Protein AF-A0A5B0GTP2-F1 (afdb_monomer_lite)

pLDDT: mean 83.64, std 13.33, range [38.72, 96.38]

Foldseek 3Di:
DDDPPPDQVPAWQALVVQLVCLVPPPLLVVLLVLLCVLLLAAEDRDDSVNSHLLCVLCVVLVNTGPVSLVVLCVVCVQLLSQLSSLVNVVVPPDDPPSDRPYYDYRCPSSVSSSLVSQLPDPDLCSQLVSCVVSVPDDCSVVVNVVSNVSSVVSVPPD

Secondary structure (DSSP, 8-state):
-------GGG-B--HHHHHHHHHH-HHHHHHHHHHHHHHTEEEEPPPHHHHHHHHHHHHHTT--BHHHHHHHHHHHHHHHHHHHHHHHHHH----S-----EEEETTHHHHHHHHHHHHTSSSTTHHHHHHHHTT-SS-HHHHHHHHHHHHHHHHS--

Organism: NCBI:txid2603818

Structure (mmCIF, N/CA/C/O backbone):
data_AF-A0A5B0GTP2-F1
#
_entry.id   AF-A0A5B0GTP2-F1
#
loop_
_atom_site.group_PDB
_atom_site.id
_atom_site.type_symbol
_atom_site.label_atom_id
_atom_site.label_alt_id
_atom_site.label_comp_id
_atom_site.label_asym_id
_atom_site.label_entity_id
_atom_site.label_seq_id
_atom_site.pdbx_PDB_ins_code
_atom_site.Cartn_x
_atom_site.Cartn_y
_atom_site.Cartn_z
_atom_site.occupancy
_atom_site.B_iso_or_equiv
_atom_site.auth_seq_id
_atom_site.auth_comp_id
_atom_site.auth_asym_id
_atom_site.auth_atom_id
_atom_site.pdbx_PDB_model_num
ATOM 1 N N . MET A 1 1 ? -0.020 7.455 -38.572 1.00 38.72 1 MET A N 1
ATOM 2 C CA . MET A 1 1 ? -0.122 6.418 -37.529 1.00 38.72 1 MET A CA 1
ATOM 3 C C . MET A 1 1 ? -0.650 7.114 -36.297 1.00 38.72 1 MET A C 1
ATOM 5 O O . MET A 1 1 ? 0.127 7.744 -35.592 1.00 38.72 1 MET A O 1
ATOM 9 N N . ASP A 1 2 ? -1.967 7.099 -36.121 1.00 39.19 2 ASP A N 1
ATOM 10 C CA . ASP A 1 2 ? -2.603 7.648 -34.929 1.00 39.19 2 ASP A CA 1
ATOM 11 C C . ASP A 1 2 ? -2.279 6.737 -33.747 1.00 39.19 2 ASP A C 1
ATOM 13 O O . ASP A 1 2 ? -2.734 5.596 -33.672 1.00 39.19 2 ASP A O 1
ATOM 17 N N . GLN A 1 3 ? -1.421 7.222 -32.851 1.00 43.66 3 GLN A N 1
ATOM 18 C CA . GLN A 1 3 ? -1.243 6.620 -31.540 1.00 43.66 3 GLN A CA 1
ATOM 19 C C . GLN A 1 3 ? -2.530 6.869 -30.756 1.00 43.66 3 GLN A C 1
ATOM 21 O O . GLN A 1 3 ? -2.807 7.998 -30.351 1.00 43.66 3 GLN A O 1
ATOM 26 N N . LEU A 1 4 ? -3.311 5.807 -30.559 1.00 41.00 4 LEU A N 1
ATOM 27 C CA . LEU A 1 4 ? -4.332 5.725 -29.523 1.00 41.00 4 LEU A CA 1
ATOM 28 C C . LEU A 1 4 ? -3.682 6.124 -28.192 1.00 41.00 4 LEU A C 1
ATOM 30 O O . LEU A 1 4 ? -3.033 5.313 -27.534 1.00 41.00 4 LEU A O 1
ATOM 34 N N . LYS A 1 5 ? -3.841 7.390 -27.799 1.00 51.09 5 LYS A N 1
ATOM 35 C CA . LYS A 1 5 ? -3.759 7.789 -26.398 1.00 51.09 5 LYS A CA 1
ATOM 36 C C . LYS A 1 5 ? -4.954 7.123 -25.731 1.00 51.09 5 LYS A C 1
ATOM 38 O O . LYS A 1 5 ? -6.039 7.695 -25.726 1.00 51.09 5 LYS A O 1
ATOM 43 N N . ALA A 1 6 ? -4.782 5.876 -25.295 1.00 54.44 6 ALA A N 1
ATOM 44 C CA . ALA A 1 6 ? -5.766 5.222 -24.452 1.00 54.44 6 ALA A CA 1
ATOM 45 C C . ALA A 1 6 ? -6.069 6.175 -23.293 1.00 54.44 6 ALA A C 1
ATOM 47 O O . ALA A 1 6 ? -5.143 6.731 -22.693 1.00 54.44 6 ALA A O 1
ATOM 48 N N . GLU A 1 7 ? -7.348 6.433 -23.038 1.00 59.78 7 GLU A N 1
ATOM 49 C CA . GLU A 1 7 ? -7.723 7.199 -21.861 1.00 59.78 7 GLU A CA 1
ATOM 50 C C . GLU A 1 7 ? -7.158 6.466 -20.630 1.00 59.78 7 GLU A C 1
ATOM 52 O O . GLU A 1 7 ? -7.375 5.256 -20.503 1.00 59.78 7 GLU A O 1
ATOM 57 N N . PRO A 1 8 ? -6.427 7.148 -19.727 1.00 58.25 8 PRO A N 1
ATOM 58 C CA . PRO A 1 8 ? -5.847 6.519 -18.535 1.00 58.25 8 PRO A CA 1
ATOM 59 C C . PRO A 1 8 ? -6.882 5.766 -17.680 1.00 58.25 8 PRO A C 1
ATOM 61 O O . PRO A 1 8 ? -6.544 4.822 -16.973 1.00 58.25 8 PRO A O 1
ATOM 64 N N . SER A 1 9 ? -8.158 6.152 -17.800 1.00 61.31 9 SER A N 1
ATOM 65 C CA . SER A 1 9 ? -9.332 5.530 -17.179 1.00 61.31 9 SER A CA 1
ATOM 66 C C . SER A 1 9 ? -9.597 4.078 -17.585 1.00 61.31 9 SER A C 1
ATOM 68 O O . SER A 1 9 ? -10.323 3.401 -16.866 1.00 61.31 9 SER A O 1
ATOM 70 N N . LEU A 1 10 ? -9.046 3.596 -18.705 1.00 74.56 10 LEU A N 1
ATOM 71 C CA . LEU A 1 10 ? -9.325 2.257 -19.246 1.00 74.56 10 LEU A CA 1
ATOM 72 C C . LEU A 1 10 ? -8.107 1.325 -19.246 1.00 74.56 10 LEU A C 1
ATOM 74 O O . LEU A 1 10 ? -8.208 0.190 -19.711 1.00 74.56 10 LEU A O 1
ATOM 78 N N . VAL A 1 11 ? -6.949 1.788 -18.767 1.00 87.62 11 VAL A N 1
ATOM 79 C CA . VAL A 1 11 ? -5.748 0.950 -18.714 1.00 87.62 11 VAL A CA 1
ATOM 80 C C . VAL A 1 11 ? -5.871 -0.016 -17.539 1.00 87.62 11 VAL A C 1
ATOM 82 O O . VAL A 1 11 ? -5.815 0.392 -16.377 1.00 87.62 11 VAL A O 1
ATOM 85 N N . GLU A 1 12 ? -6.030 -1.298 -17.865 1.00 93.00 12 GLU A N 1
ATOM 86 C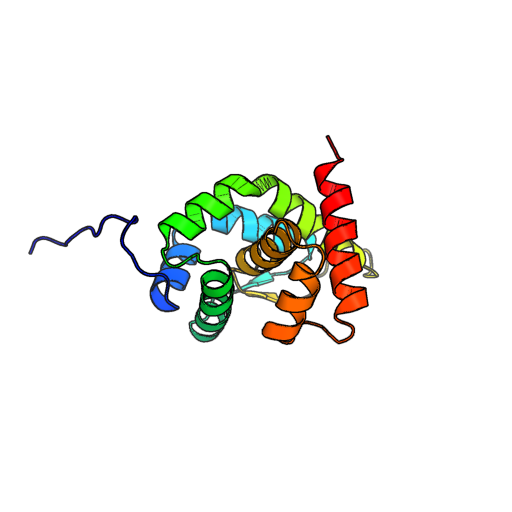 CA . GLU A 1 12 ? -6.014 -2.393 -16.897 1.00 93.00 12 GLU A CA 1
ATOM 87 C C . GLU A 1 12 ? -4.702 -2.392 -16.111 1.00 93.00 12 GLU A C 1
ATOM 89 O O . GLU A 1 12 ? -3.605 -2.201 -16.659 1.00 93.00 12 GLU A O 1
ATOM 94 N N . LEU A 1 13 ? -4.825 -2.596 -14.806 1.00 92.44 13 LEU A N 1
ATOM 95 C CA . LEU A 1 13 ? -3.698 -2.691 -13.909 1.00 92.44 13 LEU A CA 1
ATOM 96 C C . LEU A 1 13 ? -3.076 -4.086 -14.031 1.00 92.44 13 LEU A C 1
ATOM 98 O O . LEU A 1 13 ? -3.680 -5.096 -13.696 1.00 92.44 13 LEU A O 1
ATOM 102 N N . ASN A 1 14 ? -1.852 -4.129 -14.536 1.00 94.25 14 ASN A N 1
ATOM 103 C CA . ASN A 1 14 ? -1.015 -5.313 -14.655 1.00 94.25 14 ASN A CA 1
ATOM 104 C C . ASN A 1 14 ? 0.438 -4.905 -14.383 1.00 94.25 14 ASN A C 1
ATOM 106 O O . ASN A 1 14 ? 0.742 -3.720 -14.251 1.00 94.25 14 ASN A O 1
ATOM 110 N N . ALA A 1 15 ? 1.349 -5.871 -14.266 1.00 93.31 15 ALA A N 1
ATOM 111 C CA . ALA A 1 15 ? 2.723 -5.563 -13.873 1.00 93.31 15 ALA A CA 1
ATOM 112 C C . ALA A 1 15 ? 3.404 -4.506 -14.781 1.00 93.31 15 ALA A C 1
ATOM 114 O O . ALA A 1 15 ? 3.958 -3.548 -14.238 1.00 93.31 15 ALA A O 1
ATOM 115 N N . PRO A 1 16 ? 3.325 -4.588 -16.129 1.00 93.25 16 PRO A N 1
ATOM 116 C CA . PRO A 1 16 ? 3.834 -3.531 -17.005 1.00 93.25 16 PRO A CA 1
ATOM 117 C C . PRO A 1 16 ? 3.169 -2.161 -16.823 1.00 93.25 16 PRO A C 1
ATOM 119 O O . PRO A 1 16 ? 3.873 -1.150 -16.786 1.00 93.25 16 PRO A O 1
ATOM 122 N N . SER A 1 17 ? 1.835 -2.095 -16.725 1.00 91.81 17 SER A N 1
ATOM 123 C CA . SER A 1 17 ? 1.136 -0.810 -16.586 1.00 91.81 17 SER A CA 1
ATOM 124 C C . SER A 1 17 ? 1.398 -0.168 -15.224 1.00 91.81 17 SER A C 1
ATOM 126 O O . SER A 1 17 ? 1.617 1.041 -15.159 1.00 91.81 17 SER A O 1
ATOM 128 N N . LEU A 1 18 ? 1.502 -0.972 -14.162 1.00 91.25 18 LEU A N 1
ATOM 129 C CA . LEU A 1 18 ? 1.915 -0.516 -12.839 1.00 91.25 18 LEU A CA 1
ATOM 130 C C . LEU A 1 18 ? 3.356 0.006 -12.850 1.00 91.25 18 LEU A C 1
ATOM 132 O O . LEU A 1 18 ? 3.613 1.100 -12.356 1.00 91.25 18 LEU A O 1
ATOM 136 N N . GLN A 1 19 ? 4.293 -0.718 -13.467 1.00 91.38 19 GLN A N 1
ATOM 137 C CA . GLN A 1 19 ? 5.681 -0.263 -13.582 1.00 91.38 19 GLN A CA 1
ATOM 138 C C . GLN A 1 19 ? 5.784 1.069 -14.346 1.00 91.38 19 GLN A C 1
ATOM 140 O O . GLN A 1 19 ? 6.548 1.957 -13.964 1.00 91.38 19 GLN A O 1
ATOM 145 N N . ALA A 1 20 ? 5.013 1.230 -15.425 1.00 90.31 20 ALA A N 1
ATOM 146 C CA . ALA A 1 20 ? 4.950 2.480 -16.176 1.00 90.31 20 ALA A CA 1
ATOM 147 C C . ALA A 1 20 ? 4.356 3.623 -15.338 1.00 90.31 20 ALA A C 1
ATOM 149 O O . ALA A 1 20 ? 4.876 4.741 -15.365 1.00 90.31 20 ALA A O 1
ATOM 150 N N . LEU A 1 21 ? 3.307 3.343 -14.563 1.00 89.06 21 LEU A N 1
ATOM 151 C CA . LEU A 1 21 ? 2.687 4.306 -13.657 1.00 89.06 21 LEU A CA 1
ATOM 152 C C . LEU A 1 21 ? 3.678 4.779 -12.583 1.00 89.06 21 LEU A C 1
ATOM 154 O O . LEU A 1 21 ? 3.897 5.979 -12.445 1.00 89.06 21 LEU A O 1
ATOM 158 N N . LEU A 1 22 ? 4.367 3.849 -11.917 1.00 87.31 22 LEU A N 1
ATOM 159 C CA . LEU A 1 22 ? 5.396 4.134 -10.907 1.00 87.31 22 LEU A CA 1
ATOM 160 C C . LEU A 1 22 ? 6.529 5.036 -11.409 1.00 87.31 22 LEU A C 1
ATOM 162 O O . LEU A 1 22 ? 7.087 5.830 -10.654 1.00 87.31 22 LEU A O 1
ATOM 166 N N . ASN A 1 23 ? 6.880 4.919 -12.687 1.00 86.56 23 ASN A N 1
ATOM 167 C CA . ASN A 1 23 ? 7.953 5.704 -13.289 1.00 86.56 23 ASN A CA 1
ATOM 168 C C . ASN A 1 23 ? 7.499 7.068 -13.824 1.00 86.56 23 ASN A C 1
ATOM 170 O O . ASN A 1 23 ? 8.346 7.915 -14.110 1.00 86.56 23 ASN A O 1
ATOM 174 N N . SER A 1 24 ? 6.193 7.282 -13.987 1.00 87.44 24 SER A N 1
ATOM 175 C CA . SER A 1 24 ? 5.636 8.460 -14.662 1.00 87.44 24 SER A CA 1
ATOM 176 C C . SER A 1 24 ? 4.791 9.355 -13.752 1.00 87.44 24 SER A C 1
ATOM 178 O O . SER A 1 24 ? 4.727 10.563 -13.988 1.00 87.44 24 SER A O 1
ATOM 180 N N . ASN A 1 25 ? 4.181 8.803 -12.701 1.00 86.75 25 ASN A N 1
ATOM 181 C CA . ASN A 1 25 ? 3.317 9.540 -11.787 1.00 86.75 25 ASN A CA 1
ATOM 182 C C . ASN A 1 25 ? 4.137 10.227 -10.677 1.00 86.75 25 ASN A C 1
ATOM 184 O O . ASN A 1 25 ? 4.763 9.588 -9.828 1.00 86.75 25 ASN A O 1
ATOM 188 N N . VAL A 1 26 ? 4.121 11.562 -10.687 1.00 86.44 26 VAL A N 1
ATOM 189 C CA . VAL A 1 26 ? 4.905 12.396 -9.765 1.00 86.44 26 VAL A CA 1
ATOM 190 C C . VAL A 1 26 ? 4.412 12.289 -8.321 1.00 86.44 26 VAL A C 1
ATOM 192 O O . VAL A 1 26 ? 5.240 12.234 -7.416 1.00 86.44 26 VAL A O 1
ATOM 195 N N . GLU A 1 27 ? 3.099 12.240 -8.081 1.00 83.94 27 GLU A N 1
ATOM 196 C CA . GLU A 1 27 ? 2.540 12.171 -6.719 1.00 83.94 27 GLU A CA 1
ATOM 197 C C . GLU A 1 27 ? 2.963 10.878 -6.015 1.00 83.94 27 GLU A C 1
ATOM 199 O O . GLU A 1 27 ? 3.434 10.894 -4.877 1.00 83.94 27 GLU A O 1
ATOM 204 N N . MET A 1 28 ? 2.876 9.765 -6.740 1.00 85.56 28 MET A N 1
ATOM 205 C CA . MET A 1 28 ? 3.315 8.445 -6.293 1.00 85.56 28 MET A CA 1
ATOM 206 C C . MET A 1 28 ? 4.817 8.414 -5.983 1.00 85.56 28 MET A C 1
ATOM 208 O O . MET A 1 28 ? 5.235 7.926 -4.933 1.00 85.56 28 MET A O 1
ATOM 212 N N . MET A 1 29 ? 5.634 9.018 -6.850 1.00 86.44 29 MET A N 1
ATOM 213 C CA . MET A 1 29 ? 7.078 9.126 -6.637 1.00 86.44 29 MET A CA 1
ATOM 214 C C . MET A 1 29 ? 7.431 9.977 -5.407 1.00 86.44 29 MET A C 1
ATOM 216 O O . MET A 1 29 ? 8.360 9.647 -4.669 1.00 86.44 29 MET A O 1
ATOM 220 N N . VAL A 1 30 ? 6.702 11.070 -5.162 1.00 87.69 30 VAL A N 1
ATOM 221 C CA . VAL A 1 30 ? 6.894 11.910 -3.968 1.00 87.69 30 VAL A CA 1
ATOM 222 C C . VAL A 1 30 ? 6.589 11.119 -2.696 1.00 87.69 30 VAL A C 1
ATOM 224 O O . VAL A 1 30 ? 7.348 11.213 -1.726 1.00 87.69 30 VAL A O 1
ATOM 227 N N . LEU A 1 31 ? 5.533 10.303 -2.710 1.00 85.38 31 LEU A N 1
ATOM 228 C CA . LEU A 1 31 ? 5.175 9.455 -1.579 1.00 85.38 31 LEU A CA 1
ATOM 229 C C . LEU A 1 31 ? 6.240 8.381 -1.312 1.00 85.38 31 LEU A C 1
ATOM 231 O O . LEU A 1 31 ? 6.680 8.242 -0.171 1.00 85.38 31 LEU A O 1
ATOM 235 N N . ASP A 1 32 ? 6.738 7.705 -2.352 1.00 87.00 32 ASP A N 1
ATOM 236 C CA . ASP A 1 32 ? 7.867 6.767 -2.248 1.00 87.00 32 ASP A CA 1
ATOM 237 C C . ASP A 1 32 ? 9.095 7.416 -1.606 1.00 87.00 32 ASP A C 1
ATOM 239 O O . ASP A 1 32 ? 9.710 6.852 -0.701 1.00 87.00 32 ASP A O 1
ATOM 243 N N . VAL A 1 33 ? 9.452 8.623 -2.052 1.00 88.38 33 VAL A N 1
ATOM 244 C CA . VAL A 1 33 ? 10.588 9.370 -1.500 1.00 88.38 33 VAL A CA 1
ATOM 245 C C . VAL A 1 33 ? 10.351 9.715 -0.032 1.00 88.38 33 VAL A C 1
ATOM 247 O O . VAL A 1 33 ? 11.281 9.626 0.770 1.00 88.38 33 VAL A O 1
ATOM 250 N N . SER A 1 34 ? 9.131 10.105 0.337 1.00 86.56 34 SER A N 1
ATOM 251 C CA . SER A 1 34 ? 8.775 10.417 1.724 1.00 86.56 34 SER A CA 1
ATOM 252 C C . SER A 1 34 ? 8.907 9.193 2.641 1.00 86.56 34 SER A C 1
ATOM 254 O O . SER A 1 34 ? 9.518 9.263 3.714 1.00 86.56 34 SER A O 1
ATOM 256 N N . ILE A 1 35 ? 8.412 8.044 2.180 1.00 85.25 35 ILE A N 1
ATOM 257 C CA . ILE A 1 35 ? 8.480 6.765 2.892 1.00 85.25 35 ILE A CA 1
ATOM 258 C C . ILE A 1 35 ? 9.932 6.294 3.008 1.00 85.25 35 ILE A C 1
ATOM 260 O O . ILE A 1 35 ? 10.398 6.008 4.110 1.00 85.25 35 ILE A O 1
ATOM 264 N N . ALA A 1 36 ? 10.683 6.287 1.906 1.00 86.69 36 ALA A N 1
ATOM 265 C CA . ALA A 1 36 ? 12.079 5.861 1.898 1.00 86.69 36 ALA A CA 1
ATOM 266 C C . ALA A 1 36 ? 12.959 6.732 2.801 1.00 86.69 36 ALA A C 1
ATOM 268 O O . ALA A 1 36 ? 13.788 6.203 3.536 1.00 86.69 36 ALA A O 1
ATOM 269 N N . LYS A 1 37 ? 12.738 8.054 2.824 1.00 85.38 37 LYS A N 1
ATOM 270 C CA . LYS A 1 37 ? 13.415 8.957 3.770 1.00 85.38 37 LYS A CA 1
ATOM 271 C C . LYS A 1 37 ? 13.116 8.600 5.221 1.00 85.38 37 LYS A C 1
ATOM 273 O O . LYS A 1 37 ? 14.018 8.647 6.045 1.00 85.38 37 LYS A O 1
ATOM 278 N N . SER A 1 38 ? 11.872 8.240 5.523 1.00 82.88 38 SER A N 1
ATOM 279 C CA . SER A 1 38 ? 11.459 7.873 6.883 1.00 82.88 38 SER A CA 1
ATOM 280 C C . SER A 1 38 ? 12.094 6.556 7.342 1.00 82.88 38 SER A C 1
ATOM 282 O O . SER A 1 38 ? 12.382 6.396 8.522 1.00 82.88 38 SER A O 1
ATOM 284 N N . GLY A 1 39 ? 12.357 5.640 6.405 1.00 79.81 39 GLY A N 1
ATOM 285 C CA . GLY A 1 39 ? 13.064 4.382 6.654 1.00 79.81 39 GLY A CA 1
ATOM 286 C C . GLY A 1 39 ? 14.587 4.449 6.497 1.00 79.81 39 GLY A C 1
ATOM 287 O O . GLY A 1 39 ? 15.245 3.446 6.746 1.00 79.81 39 GLY A O 1
ATOM 288 N N . TRP A 1 40 ? 15.155 5.595 6.097 1.00 81.88 40 TRP A N 1
ATOM 289 C CA . TRP A 1 40 ? 16.576 5.740 5.729 1.00 81.88 40 TRP A CA 1
ATOM 290 C C . TRP A 1 40 ? 17.016 4.793 4.603 1.00 81.88 40 TRP A C 1
ATOM 292 O O . TRP A 1 40 ? 18.146 4.306 4.570 1.00 81.88 40 TRP A O 1
ATOM 302 N N . TRP A 1 41 ? 16.116 4.536 3.656 1.00 85.62 41 TRP A N 1
ATOM 303 C CA . TRP A 1 41 ? 16.327 3.593 2.566 1.00 85.62 41 TRP A CA 1
ATOM 304 C C . TRP A 1 41 ? 16.682 4.274 1.254 1.00 85.62 41 TRP A C 1
ATOM 306 O O . TRP A 1 41 ? 16.195 5.355 0.915 1.00 85.62 41 TRP A O 1
ATOM 316 N N . LYS A 1 42 ? 17.489 3.580 0.453 1.00 87.88 42 LYS A N 1
ATOM 317 C CA . LYS A 1 42 ? 17.701 3.931 -0.949 1.00 87.88 42 LYS A CA 1
ATOM 318 C C . LYS A 1 42 ? 16.574 3.359 -1.810 1.00 87.88 42 LYS A C 1
ATOM 320 O O . LYS A 1 42 ? 16.348 2.152 -1.795 1.00 87.88 42 LYS A O 1
ATOM 325 N N . LEU A 1 43 ? 15.928 4.207 -2.611 1.00 88.00 43 LEU A N 1
ATOM 326 C CA . LEU A 1 43 ? 14.968 3.757 -3.621 1.00 88.00 43 LEU A CA 1
ATOM 327 C C . LEU A 1 43 ? 15.680 3.075 -4.797 1.00 88.00 43 LEU A C 1
ATOM 329 O O . LEU A 1 43 ? 16.635 3.614 -5.361 1.00 88.00 43 LEU A O 1
ATOM 333 N N . MET A 1 44 ? 15.190 1.900 -5.172 1.00 90.31 44 MET A N 1
ATOM 334 C CA . MET A 1 44 ? 15.606 1.120 -6.335 1.00 90.31 44 MET A CA 1
ATOM 335 C C . MET A 1 44 ? 14.495 1.096 -7.378 1.00 90.31 44 MET A C 1
ATOM 337 O O . MET A 1 44 ? 13.323 1.230 -7.041 1.00 90.31 44 MET A O 1
ATOM 341 N N . GLU A 1 45 ? 14.843 0.889 -8.643 1.00 88.69 45 GLU A N 1
ATOM 342 C CA . GLU A 1 45 ? 13.829 0.752 -9.689 1.00 88.69 45 GLU A CA 1
ATOM 343 C C . GLU A 1 45 ? 12.903 -0.457 -9.435 1.00 88.69 45 GLU A C 1
ATOM 345 O O . GLU A 1 45 ? 13.357 -1.491 -8.924 1.00 88.69 45 GLU A O 1
ATOM 350 N N . PRO A 1 46 ? 11.607 -0.344 -9.777 1.00 87.62 46 PRO A N 1
ATOM 351 C CA . PRO A 1 46 ? 10.661 -1.433 -9.601 1.00 87.62 46 PRO A CA 1
ATOM 352 C C . PRO A 1 46 ? 10.940 -2.535 -10.626 1.00 87.62 46 PRO A C 1
ATOM 354 O O . PRO A 1 46 ? 11.178 -2.258 -11.805 1.00 87.62 46 PRO A O 1
ATOM 357 N N . THR A 1 47 ? 10.877 -3.794 -10.199 1.00 89.12 47 THR A N 1
ATOM 358 C CA . THR A 1 47 ? 10.925 -4.948 -11.110 1.00 89.12 47 THR A CA 1
ATOM 359 C C . THR A 1 47 ? 9.516 -5.369 -11.518 1.00 89.12 47 THR A C 1
ATOM 361 O O . THR A 1 47 ? 8.543 -5.072 -10.822 1.00 89.12 47 THR A O 1
ATOM 364 N N . ILE A 1 48 ? 9.394 -6.068 -12.649 1.00 88.88 48 ILE A N 1
ATOM 365 C CA . ILE A 1 48 ? 8.102 -6.588 -13.121 1.00 88.88 48 ILE A CA 1
ATOM 366 C C . ILE A 1 48 ? 7.530 -7.602 -12.127 1.00 88.88 48 ILE A C 1
ATOM 368 O O . ILE A 1 48 ? 6.330 -7.596 -11.880 1.00 88.88 48 ILE A O 1
ATOM 372 N N . GLU A 1 49 ? 8.377 -8.423 -11.509 1.00 88.88 49 GLU A N 1
ATOM 373 C CA . GLU A 1 49 ? 7.970 -9.413 -10.512 1.00 88.88 49 GLU A CA 1
ATOM 374 C C . GLU A 1 49 ? 7.369 -8.742 -9.271 1.00 88.88 49 GLU A C 1
ATOM 376 O O . GLU A 1 49 ? 6.306 -9.149 -8.807 1.00 88.88 49 GLU A O 1
ATOM 381 N N . HIS A 1 50 ? 8.009 -7.674 -8.778 1.00 86.88 50 HIS A N 1
ATOM 382 C CA . HIS A 1 50 ? 7.480 -6.887 -7.665 1.00 86.88 50 HIS A CA 1
ATOM 383 C C . HIS A 1 50 ? 6.133 -6.264 -8.036 1.00 86.88 50 HIS A C 1
ATOM 385 O O . HIS A 1 50 ? 5.150 -6.459 -7.324 1.00 86.88 50 HIS A O 1
ATOM 391 N N . CYS A 1 51 ? 6.056 -5.615 -9.203 1.00 90.31 51 CYS A N 1
ATOM 392 C CA . CYS A 1 51 ? 4.806 -5.038 -9.691 1.00 90.31 51 CYS A CA 1
ATOM 393 C C . CYS A 1 51 ? 3.699 -6.097 -9.798 1.00 90.31 51 CYS A C 1
ATOM 395 O O . CYS A 1 51 ? 2.572 -5.826 -9.409 1.00 90.31 51 CYS A O 1
ATOM 397 N N . GLY A 1 52 ? 4.011 -7.310 -10.264 1.00 90.38 52 GLY A N 1
ATOM 398 C CA . GLY A 1 52 ? 3.052 -8.414 -10.338 1.00 90.38 52 GLY A CA 1
ATOM 399 C C . GLY A 1 52 ? 2.424 -8.742 -8.987 1.00 90.38 52 GLY A C 1
ATOM 400 O O . GLY A 1 52 ? 1.203 -8.763 -8.881 1.00 90.38 52 GLY A O 1
ATOM 401 N N . SER A 1 53 ? 3.244 -8.901 -7.944 1.00 87.88 53 SER A N 1
ATOM 402 C CA . SER A 1 53 ? 2.737 -9.192 -6.594 1.00 87.88 53 SER A CA 1
ATOM 403 C C . SER A 1 53 ? 1.865 -8.077 -6.008 1.00 87.88 53 SER A C 1
ATOM 405 O O . SER A 1 53 ? 0.925 -8.349 -5.263 1.00 87.88 53 SER A O 1
ATOM 407 N N . GLU A 1 54 ? 2.143 -6.821 -6.358 1.00 89.50 54 GLU A N 1
ATOM 408 C CA . GLU A 1 54 ? 1.353 -5.689 -5.880 1.00 89.50 54 GLU A CA 1
ATOM 409 C C . GLU A 1 54 ? 0.024 -5.530 -6.640 1.00 89.50 54 GLU A C 1
ATOM 411 O O . GLU A 1 54 ? -0.974 -5.110 -6.053 1.00 89.50 54 GLU A O 1
ATOM 416 N N . VAL A 1 55 ? -0.036 -5.911 -7.922 1.00 92.75 55 VAL A N 1
ATOM 417 C CA . VAL A 1 55 ? -1.298 -5.922 -8.685 1.00 92.75 55 VAL A CA 1
ATOM 418 C C . VAL A 1 55 ? -2.320 -6.860 -8.048 1.00 92.75 55 VAL A C 1
ATOM 420 O O . VAL A 1 55 ? -3.477 -6.471 -7.890 1.00 92.75 55 VAL A O 1
ATOM 423 N N . ASP A 1 56 ? -1.901 -8.049 -7.613 1.00 91.69 56 ASP A N 1
ATOM 424 C CA . ASP A 1 56 ? -2.799 -9.009 -6.960 1.00 91.69 56 ASP A CA 1
ATOM 425 C C . ASP A 1 56 ? -3.395 -8.443 -5.658 1.00 91.69 56 ASP A C 1
ATOM 427 O O . ASP A 1 56 ? -4.569 -8.666 -5.344 1.00 91.69 56 ASP A O 1
ATOM 431 N N . ARG A 1 57 ? -2.617 -7.643 -4.916 1.00 91.69 57 ARG A N 1
ATOM 432 C CA . ARG A 1 57 ? -3.093 -6.946 -3.711 1.00 91.69 57 ARG A CA 1
ATOM 433 C C . ARG A 1 57 ? -4.124 -5.881 -4.026 1.00 91.69 57 ARG A C 1
ATOM 435 O O . ARG A 1 57 ? -5.116 -5.767 -3.314 1.00 91.69 57 ARG A O 1
ATOM 442 N N . PHE A 1 58 ? -3.942 -5.128 -5.102 1.00 92.12 58 PHE A N 1
ATOM 443 C CA . PHE A 1 5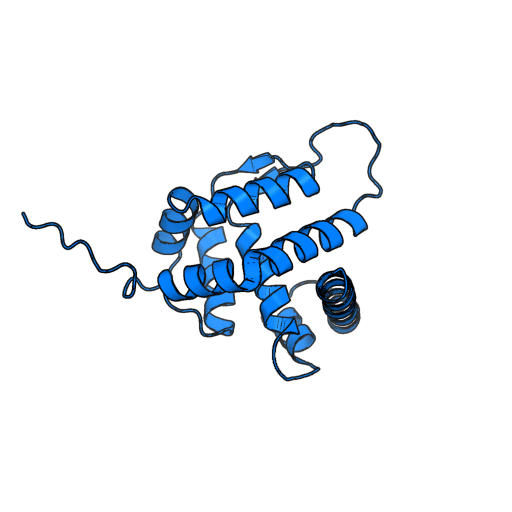8 ? -4.938 -4.153 -5.533 1.00 92.12 58 PHE A CA 1
ATOM 444 C C . PHE A 1 58 ? -6.228 -4.800 -6.026 1.00 92.12 58 PHE A C 1
ATOM 446 O O . PHE A 1 58 ? -7.317 -4.349 -5.654 1.00 92.12 58 PHE A O 1
ATOM 453 N N . ALA A 1 59 ? -6.113 -5.900 -6.769 1.00 93.19 59 ALA A N 1
ATOM 454 C CA . ALA A 1 59 ? -7.259 -6.671 -7.229 1.00 93.19 59 ALA A CA 1
ATOM 455 C C . ALA A 1 59 ? -8.113 -7.184 -6.053 1.00 93.19 59 ALA A C 1
ATOM 457 O O . ALA A 1 59 ? -9.341 -7.136 -6.130 1.00 93.19 59 ALA A O 1
ATOM 458 N N . TYR A 1 60 ? -7.495 -7.572 -4.926 1.00 93.25 60 TYR A N 1
ATOM 459 C CA . TYR A 1 60 ? -8.211 -7.948 -3.695 1.00 93.25 60 TYR A CA 1
ATOM 460 C C . TYR A 1 60 ? -9.147 -6.841 -3.175 1.00 93.25 60 TYR A C 1
ATOM 462 O O . TYR A 1 60 ? -10.241 -7.126 -2.690 1.00 93.25 60 TYR A O 1
ATOM 470 N N . PHE A 1 61 ? -8.769 -5.568 -3.331 1.00 92.25 61 PHE A N 1
ATOM 471 C CA . PHE A 1 61 ? -9.607 -4.417 -2.967 1.00 92.25 61 PHE A CA 1
ATOM 472 C C . PHE A 1 61 ? -10.487 -3.903 -4.118 1.00 92.25 61 PHE A C 1
ATOM 474 O O . PHE A 1 61 ? -11.099 -2.838 -3.996 1.00 92.25 61 PHE A O 1
ATOM 481 N N . GLY A 1 62 ? -10.556 -4.633 -5.234 1.00 93.06 62 GLY A N 1
ATOM 482 C CA . GLY A 1 62 ? -11.323 -4.252 -6.419 1.00 93.06 62 GLY A CA 1
ATOM 483 C C . GLY A 1 62 ? -10.724 -3.086 -7.208 1.00 93.06 62 GLY A C 1
ATOM 484 O O . GLY A 1 62 ? -11.458 -2.420 -7.934 1.00 93.06 62 GLY A O 1
ATOM 485 N N . ILE A 1 63 ? -9.424 -2.816 -7.060 1.00 93.19 63 ILE A N 1
ATOM 486 C CA . ILE A 1 63 ? -8.694 -1.808 -7.836 1.00 93.19 63 ILE A CA 1
ATOM 487 C C . ILE A 1 63 ? -8.081 -2.518 -9.044 1.00 93.19 63 ILE A C 1
ATOM 489 O O . ILE A 1 63 ? -7.096 -3.240 -8.907 1.00 93.19 63 ILE A O 1
ATOM 493 N N . ASN A 1 64 ? -8.677 -2.330 -10.221 1.00 93.88 64 ASN A N 1
ATOM 494 C CA . ASN A 1 64 ? -8.334 -3.083 -11.432 1.00 93.88 64 ASN A CA 1
ATOM 495 C C . ASN A 1 64 ? -7.767 -2.198 -12.547 1.00 93.88 64 ASN A C 1
ATOM 497 O O . ASN A 1 64 ? -7.357 -2.702 -13.591 1.00 93.88 64 ASN A O 1
ATOM 501 N N . THR A 1 65 ? -7.745 -0.878 -12.359 1.00 93.38 65 THR A N 1
ATOM 502 C CA . THR A 1 65 ? -7.253 0.085 -13.352 1.00 93.38 65 THR A CA 1
ATOM 503 C C . THR A 1 65 ? -6.247 1.060 -12.748 1.00 93.38 65 THR A C 1
ATOM 505 O O . THR A 1 65 ? -6.271 1.346 -11.548 1.00 93.38 65 THR A O 1
ATOM 508 N N . ALA A 1 66 ? -5.374 1.616 -13.594 1.00 89.75 66 ALA A N 1
ATOM 509 C CA . ALA A 1 66 ? -4.417 2.646 -13.181 1.00 89.75 66 ALA A CA 1
ATOM 510 C C . ALA A 1 66 ? -5.122 3.862 -12.560 1.00 89.75 66 ALA A C 1
ATOM 512 O O . ALA A 1 66 ? -4.708 4.351 -11.512 1.00 89.75 66 ALA A O 1
ATOM 513 N N . LYS A 1 67 ? -6.245 4.283 -13.151 1.00 89.69 67 LYS A N 1
ATOM 514 C CA . LYS A 1 67 ? -7.034 5.402 -12.639 1.00 89.69 67 LYS A CA 1
ATOM 515 C C . LYS A 1 67 ? -7.623 5.136 -11.253 1.00 89.69 67 LYS A C 1
ATOM 517 O O . LYS A 1 67 ? -7.593 6.025 -10.410 1.00 89.69 67 LYS A O 1
ATOM 522 N N . GLU A 1 68 ? -8.175 3.950 -11.004 1.00 91.88 68 GLU A N 1
ATOM 523 C CA . GLU A 1 68 ? -8.708 3.616 -9.675 1.00 91.88 68 GLU A CA 1
ATOM 524 C C . GLU A 1 68 ? -7.609 3.641 -8.614 1.00 91.88 68 GLU A C 1
ATOM 526 O O . GLU A 1 68 ? -7.845 4.114 -7.501 1.00 91.88 68 GLU A O 1
ATOM 531 N N . LEU A 1 69 ? -6.412 3.162 -8.964 1.00 90.50 69 LEU A N 1
ATOM 532 C CA . LEU A 1 69 ? -5.252 3.232 -8.089 1.00 90.50 69 LEU A CA 1
ATOM 533 C C . LEU A 1 69 ? -4.879 4.689 -7.791 1.00 90.50 69 LEU A C 1
ATOM 535 O O . LEU A 1 69 ? -4.788 5.059 -6.624 1.00 90.50 69 LEU A O 1
ATOM 539 N N . GLU A 1 70 ? -4.736 5.524 -8.820 1.00 88.94 70 GLU A N 1
ATOM 540 C CA . GLU A 1 70 ? -4.463 6.958 -8.662 1.00 88.94 70 GLU A CA 1
ATOM 541 C C . GLU A 1 70 ? -5.517 7.640 -7.780 1.00 88.94 70 GLU A C 1
ATOM 543 O O . GLU A 1 70 ? -5.172 8.252 -6.771 1.00 88.94 70 GLU A O 1
ATOM 548 N N . ASP A 1 71 ? -6.805 7.456 -8.083 1.00 90.19 71 ASP A N 1
ATOM 549 C CA . ASP A 1 71 ? -7.908 8.066 -7.337 1.00 90.19 71 ASP A CA 1
ATOM 550 C C . ASP A 1 71 ? -7.895 7.639 -5.853 1.00 90.19 71 ASP A C 1
ATOM 552 O O . ASP A 1 71 ? -8.145 8.454 -4.957 1.00 90.19 71 ASP A O 1
ATOM 556 N N . LYS A 1 72 ? -7.587 6.366 -5.561 1.00 88.75 72 LYS A N 1
ATOM 557 C CA . LYS A 1 72 ? -7.473 5.852 -4.186 1.00 88.75 72 LYS A CA 1
ATOM 558 C C . LYS A 1 72 ? -6.244 6.403 -3.473 1.00 88.75 72 LYS A C 1
ATOM 560 O O . LYS A 1 72 ? -6.369 6.833 -2.325 1.00 88.75 72 LYS A O 1
ATOM 565 N N . THR A 1 73 ? -5.087 6.413 -4.130 1.00 86.62 73 THR A N 1
ATOM 566 C CA . THR A 1 73 ? -3.850 6.957 -3.565 1.00 86.62 73 THR A CA 1
ATOM 567 C C . THR A 1 73 ? -4.011 8.440 -3.252 1.00 86.62 73 THR A C 1
ATOM 569 O O . THR A 1 73 ? -3.719 8.839 -2.128 1.00 86.62 73 THR A O 1
ATOM 572 N N . SER A 1 74 ? -4.554 9.245 -4.169 1.00 88.50 74 SER A N 1
ATOM 573 C CA . SER A 1 74 ? -4.771 10.676 -3.933 1.00 88.50 74 SER A CA 1
ATOM 574 C C . SER A 1 74 ? -5.805 10.918 -2.826 1.00 88.50 74 SER A C 1
ATOM 576 O O . SER A 1 74 ? -5.587 11.767 -1.962 1.00 88.50 74 SER A O 1
ATOM 578 N N . LYS A 1 75 ? -6.896 10.136 -2.771 1.00 89.56 75 LYS A N 1
ATOM 579 C CA . LYS A 1 75 ? -7.914 10.252 -1.708 1.00 89.56 75 LYS A CA 1
ATOM 580 C C . LYS A 1 75 ? -7.341 10.026 -0.306 1.00 89.56 75 LYS A C 1
ATOM 582 O O . LYS A 1 75 ? -7.748 10.709 0.631 1.00 89.56 75 LYS A O 1
ATOM 587 N N . TYR A 1 76 ? -6.441 9.058 -0.153 1.00 88.56 76 TYR A N 1
ATOM 588 C CA . TYR A 1 76 ? -5.905 8.652 1.150 1.00 88.56 76 TYR A CA 1
ATOM 589 C C . TYR A 1 76 ? -4.457 9.096 1.383 1.00 88.56 76 TYR A C 1
ATOM 591 O O . TYR A 1 76 ? -3.855 8.674 2.368 1.00 88.56 76 TYR A O 1
ATOM 599 N N . TYR A 1 77 ? -3.905 9.960 0.525 1.00 87.31 77 TYR A N 1
ATOM 600 C CA . TYR A 1 77 ? -2.482 10.312 0.496 1.00 87.31 77 TYR A CA 1
ATOM 601 C C . TYR A 1 77 ? -1.919 10.650 1.884 1.00 87.31 77 TYR A C 1
ATOM 603 O O . TYR A 1 77 ? -0.965 10.026 2.345 1.00 87.31 77 TYR A O 1
ATOM 611 N N . SER A 1 78 ? -2.550 11.596 2.588 1.00 88.81 78 SER A N 1
ATOM 612 C CA . SER A 1 78 ? -2.087 12.054 3.906 1.00 88.81 78 SER A CA 1
ATOM 613 C C . SER A 1 78 ? -2.134 10.947 4.965 1.00 88.81 78 SER A C 1
ATOM 615 O O . SER A 1 78 ? -1.246 10.848 5.811 1.00 88.81 78 SER A O 1
ATOM 617 N N . VAL A 1 79 ? -3.153 10.086 4.914 1.00 90.62 7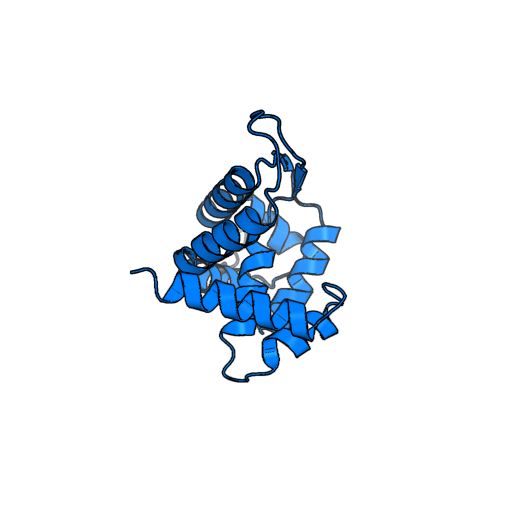9 VAL A N 1
ATOM 618 C CA . VAL A 1 79 ? -3.289 8.959 5.844 1.00 90.62 79 VAL A CA 1
ATOM 619 C C . VAL A 1 79 ? -2.223 7.906 5.559 1.00 90.62 79 VAL A C 1
ATOM 621 O O . VAL A 1 79 ? -1.564 7.460 6.491 1.00 90.62 79 VAL A O 1
ATOM 624 N N . ILE A 1 80 ? -1.995 7.567 4.287 1.00 89.81 80 ILE A N 1
ATOM 625 C CA . ILE A 1 80 ? -0.955 6.620 3.866 1.00 89.81 80 ILE A CA 1
ATOM 626 C C . ILE A 1 80 ? 0.429 7.113 4.295 1.00 89.81 80 ILE A C 1
ATOM 628 O O . ILE A 1 80 ? 1.202 6.344 4.863 1.00 89.81 80 ILE A O 1
ATOM 632 N N . GLU A 1 81 ? 0.738 8.392 4.067 1.00 88.62 81 GLU A N 1
ATOM 633 C CA . GLU A 1 81 ? 2.029 8.965 4.448 1.00 88.62 81 GLU A CA 1
ATOM 634 C C . GLU A 1 81 ? 2.247 8.915 5.968 1.00 88.62 81 GLU A C 1
ATOM 636 O O . GLU A 1 81 ? 3.285 8.430 6.428 1.00 88.62 81 GLU A O 1
ATOM 641 N N . ARG A 1 82 ? 1.273 9.390 6.759 1.00 90.12 82 ARG A N 1
ATOM 642 C CA . ARG A 1 82 ? 1.358 9.369 8.229 1.00 90.12 82 ARG A CA 1
ATOM 643 C C . ARG A 1 82 ? 1.463 7.939 8.754 1.00 90.12 82 ARG A C 1
ATOM 645 O O . ARG A 1 82 ? 2.306 7.668 9.609 1.00 90.12 82 ARG A O 1
ATOM 652 N N . PHE A 1 83 ? 0.659 7.027 8.209 1.00 91.12 83 PHE A N 1
ATOM 653 C CA . PHE A 1 83 ? 0.685 5.612 8.559 1.00 91.12 83 PHE A CA 1
ATOM 654 C C . PHE A 1 83 ? 2.062 5.000 8.302 1.00 91.12 83 PHE A C 1
ATOM 656 O O . PHE A 1 83 ? 2.647 4.414 9.208 1.00 91.12 83 PHE A O 1
ATOM 663 N N . ALA A 1 84 ? 2.612 5.168 7.096 1.00 88.75 84 ALA A N 1
ATOM 664 C CA . ALA A 1 84 ? 3.911 4.609 6.735 1.00 88.75 84 ALA A CA 1
ATOM 665 C C . ALA A 1 84 ? 5.030 5.153 7.638 1.00 88.75 84 ALA A C 1
ATOM 667 O O . ALA A 1 84 ? 5.871 4.390 8.107 1.00 88.75 84 ALA A O 1
ATOM 668 N N . ARG A 1 85 ? 5.015 6.454 7.956 1.00 86.94 85 ARG A N 1
ATOM 669 C CA . ARG A 1 85 ? 5.960 7.061 8.909 1.00 86.94 85 ARG A CA 1
ATOM 670 C C . ARG A 1 85 ? 5.861 6.432 10.297 1.00 86.94 85 ARG A C 1
ATOM 672 O O . ARG A 1 85 ? 6.882 6.038 10.860 1.00 86.94 85 ARG A O 1
ATOM 679 N N . ALA A 1 86 ? 4.647 6.320 10.833 1.00 88.06 86 ALA A N 1
ATOM 680 C CA . ALA A 1 86 ? 4.409 5.723 12.142 1.00 88.06 86 ALA A CA 1
ATOM 681 C C . ALA A 1 86 ? 4.839 4.249 12.164 1.00 88.06 86 ALA A C 1
ATOM 683 O O . ALA A 1 86 ? 5.558 3.837 13.072 1.00 88.06 86 ALA A O 1
ATOM 684 N N . TRP A 1 87 ? 4.493 3.483 11.127 1.00 86.69 87 TRP A N 1
ATOM 685 C CA . TRP A 1 87 ? 4.903 2.090 10.962 1.00 86.69 87 TRP A CA 1
ATOM 686 C C . TRP A 1 87 ? 6.427 1.931 10.998 1.00 86.69 87 TRP A C 1
ATOM 688 O O . TRP A 1 87 ? 6.951 1.139 11.777 1.00 86.69 87 TRP A O 1
ATOM 698 N N . LEU A 1 88 ? 7.148 2.734 10.213 1.00 82.75 88 LEU A N 1
ATOM 699 C CA . LEU A 1 88 ? 8.608 2.667 10.112 1.00 82.75 88 LEU A CA 1
ATOM 700 C C . LEU A 1 88 ? 9.329 3.109 11.388 1.00 82.75 88 LEU A C 1
ATOM 702 O O . LEU A 1 88 ? 10.361 2.538 11.735 1.00 82.75 88 LEU A O 1
ATOM 706 N N . SER A 1 89 ? 8.768 4.074 12.118 1.00 79.38 89 SER A N 1
ATOM 707 C CA . SER A 1 89 ? 9.345 4.565 13.378 1.00 79.38 89 SER A CA 1
ATOM 708 C C . SER A 1 89 ? 9.338 3.534 14.515 1.00 79.38 89 SER A C 1
ATOM 710 O O . SER A 1 89 ? 10.065 3.678 15.494 1.00 79.38 89 SER A O 1
ATOM 712 N N . ARG A 1 90 ? 8.542 2.464 14.398 1.00 72.31 90 ARG A N 1
ATOM 713 C CA . ARG A 1 90 ? 8.528 1.369 15.382 1.00 72.31 90 ARG A CA 1
ATOM 714 C C . ARG A 1 90 ? 9.734 0.452 15.241 1.00 72.31 90 ARG A C 1
ATOM 716 O O . ARG A 1 90 ? 10.196 -0.116 16.226 1.00 72.31 90 ARG A O 1
ATOM 723 N N . SER A 1 91 ? 10.224 0.314 14.014 1.00 61.31 91 SER A N 1
ATOM 724 C CA . SER A 1 91 ? 11.348 -0.550 13.658 1.00 61.31 91 SER A CA 1
ATOM 725 C C . SER A 1 91 ? 12.697 0.092 13.982 1.00 61.31 91 SER A C 1
ATOM 727 O O . SER A 1 91 ? 13.709 -0.600 14.038 1.00 61.31 91 SER A O 1
ATOM 729 N N . SER A 1 92 ? 12.737 1.410 14.206 1.00 51.34 92 SER A N 1
ATOM 730 C CA . SER A 1 92 ? 13.957 2.134 14.555 1.00 51.34 92 SER A CA 1
ATOM 731 C C . SER A 1 92 ? 14.318 1.962 16.036 1.00 51.34 92 SER A C 1
ATOM 733 O O . SER A 1 92 ? 14.228 2.896 16.827 1.00 51.34 92 SER A O 1
ATOM 735 N N . GLN A 1 93 ? 14.794 0.770 16.400 1.00 48.84 93 GLN A N 1
ATOM 736 C CA . GLN A 1 93 ? 15.974 0.669 17.262 1.00 48.84 93 GLN A CA 1
ATOM 737 C C . GLN A 1 93 ? 17.207 0.717 16.352 1.00 48.84 93 GLN A C 1
ATOM 739 O O . GLN A 1 93 ? 17.842 -0.305 16.116 1.00 48.84 93 GLN A O 1
ATOM 744 N N . HIS A 1 94 ? 17.516 1.870 15.760 1.00 51.31 94 HIS A N 1
ATOM 745 C CA . HIS A 1 94 ? 18.708 1.993 14.924 1.00 51.31 94 HIS A CA 1
ATOM 746 C C . HIS A 1 94 ? 19.465 3.277 15.250 1.00 51.31 94 HIS A C 1
ATOM 748 O O . HIS A 1 94 ? 18.864 4.341 15.383 1.00 51.31 94 HIS A O 1
ATOM 754 N N . ASP A 1 95 ? 20.773 3.092 15.450 1.00 49.03 95 ASP A N 1
ATOM 755 C CA . ASP A 1 95 ? 21.784 4.072 15.837 1.00 49.03 95 ASP A CA 1
ATOM 756 C C . ASP A 1 95 ? 21.641 5.403 15.090 1.00 49.03 95 ASP A C 1
ATOM 758 O O . ASP A 1 95 ? 21.412 5.435 13.884 1.00 49.03 95 ASP A O 1
ATOM 762 N N . GLU A 1 96 ? 21.885 6.508 15.796 1.00 53.88 96 GLU A N 1
ATOM 763 C CA . GLU A 1 96 ? 21.905 7.886 15.273 1.00 53.88 96 GLU A CA 1
ATOM 764 C C . GLU A 1 96 ? 22.985 8.135 14.194 1.00 53.88 96 GLU A C 1
ATOM 766 O O . GLU A 1 96 ? 23.191 9.264 13.739 1.00 53.88 96 GLU A O 1
ATOM 771 N N . SER A 1 97 ? 23.703 7.098 13.757 1.00 55.38 97 SER A N 1
ATOM 772 C CA . SER A 1 97 ? 24.526 7.163 12.560 1.00 55.38 97 SER A CA 1
ATOM 773 C C . SER A 1 97 ? 23.603 7.273 11.348 1.00 55.38 97 SER A C 1
ATOM 775 O O . SER A 1 97 ? 22.884 6.331 11.036 1.00 55.38 97 SER A O 1
ATOM 777 N N . ASN A 1 98 ? 23.639 8.411 10.651 1.00 53.62 98 ASN A N 1
ATOM 778 C CA . ASN A 1 98 ? 22.929 8.705 9.394 1.00 53.62 98 ASN A CA 1
ATOM 779 C C . ASN A 1 98 ? 23.312 7.774 8.208 1.00 53.62 98 ASN A C 1
ATOM 781 O O . ASN A 1 98 ? 23.384 8.219 7.060 1.00 53.62 98 ASN A O 1
ATOM 785 N N . GLU A 1 99 ? 23.634 6.507 8.455 1.00 56.94 99 GLU A N 1
ATOM 786 C CA . GLU A 1 99 ? 23.984 5.522 7.444 1.00 56.94 99 GLU A CA 1
ATOM 787 C C . GLU A 1 99 ? 22.710 4.888 6.875 1.00 56.94 99 GLU A C 1
ATOM 789 O O . GLU A 1 99 ? 21.777 4.541 7.595 1.00 56.94 99 GLU A O 1
ATOM 794 N N . VAL A 1 100 ? 22.660 4.773 5.546 1.00 58.75 100 VAL A N 1
ATOM 795 C CA . VAL A 1 100 ? 21.541 4.160 4.821 1.00 58.75 100 VAL A CA 1
ATOM 796 C C . VAL A 1 100 ? 21.364 2.723 5.315 1.00 58.75 100 VAL A C 1
ATOM 798 O O . VAL A 1 100 ? 22.225 1.875 5.090 1.00 58.75 100 VAL A O 1
ATOM 801 N N . SER A 1 101 ? 20.233 2.451 5.963 1.00 66.19 101 SER A N 1
ATOM 802 C CA . SER A 1 101 ? 19.939 1.188 6.655 1.00 66.19 101 SER A CA 1
ATOM 803 C C . SER A 1 101 ? 19.526 0.056 5.703 1.00 66.19 101 SER A C 1
ATOM 805 O O . SER A 1 101 ? 19.420 -1.099 6.112 1.00 66.19 101 SER A O 1
ATOM 807 N N . GLY A 1 102 ? 19.302 0.359 4.418 1.00 77.44 102 GLY A N 1
ATOM 808 C CA . GLY A 1 102 ? 18.900 -0.625 3.417 1.00 77.44 102 GLY A CA 1
ATOM 809 C C . GLY A 1 102 ? 18.493 -0.025 2.071 1.00 77.44 102 GLY A C 1
ATOM 810 O O . GLY A 1 102 ? 18.631 1.172 1.811 1.00 77.44 102 GLY A O 1
ATOM 811 N N . SER A 1 103 ? 17.994 -0.880 1.182 1.00 81.50 103 SER A N 1
ATOM 812 C CA . SER A 1 103 ? 17.413 -0.477 -0.102 1.00 81.50 103 SER A CA 1
ATOM 813 C C . SER A 1 103 ? 15.994 -1.015 -0.224 1.00 81.50 103 SER A C 1
ATOM 815 O O . SER A 1 103 ? 15.710 -2.112 0.249 1.00 81.50 103 SER A O 1
ATOM 817 N N . ILE A 1 104 ? 15.122 -0.257 -0.883 1.00 84.19 104 ILE A N 1
ATOM 818 C CA . ILE A 1 104 ? 13.724 -0.618 -1.102 1.00 84.19 104 ILE A CA 1
ATOM 819 C C . ILE A 1 104 ? 13.307 -0.267 -2.526 1.00 84.19 104 ILE A C 1
ATOM 821 O O . ILE A 1 104 ? 13.815 0.694 -3.099 1.00 84.19 104 ILE A O 1
ATOM 825 N N . GLN A 1 105 ? 12.428 -1.056 -3.135 1.00 82.81 105 GLN A N 1
ATOM 826 C CA . GLN A 1 105 ? 11.962 -0.780 -4.495 1.00 82.81 105 GLN A CA 1
ATOM 827 C C . GLN A 1 105 ? 10.966 0.389 -4.499 1.00 82.81 105 GLN A C 1
ATOM 829 O O . GLN A 1 105 ? 10.213 0.574 -3.543 1.00 82.81 105 GLN A O 1
ATOM 834 N N . LYS A 1 106 ? 10.970 1.187 -5.574 1.00 80.44 106 LYS A N 1
ATOM 835 C CA . LYS A 1 106 ? 9.870 2.108 -5.884 1.00 80.44 106 LYS A CA 1
ATOM 836 C C . LYS A 1 106 ? 8.575 1.313 -6.000 1.00 80.44 106 LYS A C 1
ATOM 838 O O . LYS A 1 106 ? 8.586 0.158 -6.420 1.00 80.44 106 LYS A O 1
ATOM 843 N N . GLY A 1 107 ? 7.475 1.953 -5.647 1.00 75.50 107 GLY A N 1
ATOM 844 C CA . GLY A 1 107 ? 6.221 1.286 -5.365 1.00 75.50 107 GLY A CA 1
ATOM 845 C C . GLY A 1 107 ? 6.138 0.777 -3.934 1.00 75.50 107 GLY A C 1
ATOM 846 O O . GLY A 1 107 ? 5.159 0.132 -3.598 1.00 75.50 107 GLY A O 1
ATOM 847 N N . ILE A 1 108 ? 7.068 1.104 -3.030 1.00 77.38 108 ILE A N 1
ATOM 848 C CA . ILE A 1 108 ? 6.836 0.808 -1.611 1.00 77.38 108 ILE A CA 1
ATOM 849 C C . ILE A 1 108 ? 5.608 1.555 -1.085 1.00 77.38 108 ILE A C 1
ATOM 851 O O . ILE A 1 108 ? 4.888 1.048 -0.222 1.00 77.38 108 ILE A O 1
ATOM 855 N N . PHE A 1 109 ? 5.309 2.729 -1.645 1.00 74.25 109 PHE A N 1
ATOM 856 C CA . PHE A 1 109 ? 4.074 3.418 -1.322 1.00 74.25 109 PHE A CA 1
ATOM 857 C C . PHE A 1 109 ? 2.830 2.620 -1.689 1.00 74.25 109 PHE A C 1
ATOM 859 O O . PHE A 1 109 ? 1.790 3.037 -1.232 1.00 74.25 109 PHE A O 1
ATOM 866 N N . ILE A 1 110 ? 2.883 1.554 -2.493 1.00 78.19 110 ILE A N 1
ATOM 867 C CA . ILE A 1 110 ? 1.728 0.711 -2.850 1.00 78.19 110 ILE A CA 1
ATOM 868 C C . ILE A 1 110 ? 1.379 -0.268 -1.723 1.00 78.19 110 ILE A C 1
ATOM 870 O O . ILE A 1 110 ? 0.207 -0.571 -1.485 1.00 78.19 110 ILE A O 1
ATOM 874 N N . PHE A 1 111 ? 2.389 -0.686 -0.966 1.00 79.75 111 PHE A N 1
ATOM 875 C CA . PHE A 1 111 ? 2.234 -1.622 0.137 1.00 79.75 111 PHE A CA 1
ATOM 876 C C . PHE A 1 111 ? 1.359 -1.061 1.268 1.00 79.75 111 PHE A C 1
ATOM 878 O O . PHE A 1 111 ? 0.412 -1.695 1.731 1.00 79.75 111 PHE A O 1
ATOM 885 N N . TYR A 1 112 ? 1.641 0.172 1.690 1.00 83.00 112 TYR A N 1
ATOM 886 C CA . TYR A 1 112 ? 0.944 0.832 2.799 1.00 83.00 112 TYR A CA 1
ATOM 887 C C . TYR A 1 112 ? -0.542 1.175 2.538 1.00 83.00 112 TYR A C 1
ATOM 889 O O . TYR A 1 112 ? -1.348 1.000 3.450 1.00 83.00 112 TYR A O 1
ATOM 897 N N . PRO A 1 113 ? -0.966 1.605 1.335 1.00 83.75 113 PRO A N 1
ATOM 898 C CA . PRO A 1 113 ? -2.357 1.724 0.937 1.00 83.75 113 PRO A CA 1
ATOM 899 C C . PRO A 1 113 ? -3.118 0.431 1.132 1.00 83.75 113 PRO A C 1
ATOM 901 O O . PRO A 1 113 ? -4.244 0.496 1.594 1.00 83.75 113 PRO A O 1
ATOM 904 N N . CYS A 1 114 ? -2.532 -0.729 0.833 1.00 88.31 114 CYS A N 1
ATOM 905 C CA . CYS A 1 114 ? -3.224 -2.000 1.024 1.00 88.31 114 CYS A CA 1
ATOM 906 C C . CYS A 1 114 ? -3.539 -2.249 2.508 1.00 88.31 114 CYS A C 1
ATOM 908 O O . CYS A 1 114 ? -4.656 -2.638 2.838 1.00 88.31 114 CYS A O 1
ATOM 910 N N . TYR A 1 115 ? -2.623 -1.911 3.421 1.00 89.25 115 TYR A N 1
ATOM 911 C CA . TYR A 1 115 ? -2.907 -1.930 4.861 1.00 89.25 115 TYR A CA 1
ATOM 912 C C . TYR A 1 115 ? -3.981 -0.926 5.275 1.00 89.25 115 TYR A C 1
ATOM 914 O O . TYR A 1 115 ? -4.912 -1.277 5.997 1.00 89.25 115 TYR A O 1
ATOM 922 N N . VAL A 1 116 ? -3.886 0.311 4.790 1.00 89.12 116 VAL A N 1
ATOM 923 C CA . VAL A 1 116 ? -4.886 1.351 5.063 1.00 89.12 116 VAL A CA 1
ATOM 924 C C . VAL A 1 116 ? -6.265 0.925 4.550 1.00 89.12 116 VAL A C 1
ATOM 926 O O . VAL A 1 116 ? -7.257 1.064 5.258 1.00 89.12 116 VAL A O 1
ATOM 929 N N . LEU A 1 117 ? -6.343 0.352 3.349 1.00 89.50 117 LEU A N 1
ATOM 930 C CA . LEU A 1 117 ? -7.577 -0.152 2.753 1.00 89.50 117 LEU A CA 1
ATOM 931 C C . LEU A 1 117 ? -8.136 -1.351 3.519 1.00 89.50 117 LEU A C 1
ATOM 933 O O . LEU A 1 117 ? -9.353 -1.430 3.662 1.00 89.50 117 LEU A O 1
ATOM 937 N N . ALA A 1 118 ? -7.285 -2.247 4.030 1.00 91.44 118 ALA A N 1
ATOM 938 C CA . ALA A 1 118 ? -7.704 -3.363 4.876 1.00 91.44 118 ALA A CA 1
ATOM 939 C C . ALA A 1 118 ? -8.357 -2.873 6.175 1.00 91.44 118 ALA A C 1
ATOM 941 O O . ALA A 1 118 ? -9.437 -3.341 6.526 1.00 91.44 118 ALA A O 1
ATOM 942 N N . VAL A 1 119 ? -7.752 -1.884 6.841 1.00 91.75 119 VAL A N 1
ATOM 943 C CA . VAL A 1 119 ? -8.294 -1.292 8.076 1.00 91.75 119 VAL A CA 1
ATOM 944 C C . VAL A 1 119 ? -9.566 -0.480 7.820 1.00 91.75 119 VAL A C 1
ATOM 946 O O . VAL A 1 119 ? -10.482 -0.492 8.636 1.00 91.75 119 VAL A O 1
ATOM 949 N N . LEU A 1 120 ? -9.661 0.198 6.675 1.00 89.31 120 LEU A N 1
ATOM 950 C CA . LEU A 1 120 ? -10.829 1.003 6.303 1.00 89.31 120 LEU A CA 1
ATOM 951 C C . LEU A 1 120 ? -12.059 0.182 5.886 1.00 89.31 120 LEU A C 1
ATOM 953 O O . LEU A 1 120 ? -13.128 0.762 5.668 1.00 89.31 120 LEU A O 1
ATOM 957 N N . GLN A 1 121 ? -11.947 -1.139 5.727 1.00 86.31 121 GLN A N 1
ATOM 958 C CA . GLN A 1 121 ? -13.123 -1.957 5.440 1.00 86.31 121 GLN A CA 1
ATOM 959 C C . GLN A 1 121 ? -14.088 -1.941 6.632 1.00 86.31 121 GLN A C 1
ATOM 961 O O . GLN A 1 121 ? -13.686 -1.965 7.789 1.00 86.31 121 GLN A O 1
ATOM 966 N N . SER A 1 122 ? -15.397 -1.977 6.371 1.00 75.31 122 SER A N 1
ATOM 967 C CA . SER A 1 122 ? -16.431 -1.972 7.424 1.00 75.31 122 SER A CA 1
ATOM 968 C C . SER A 1 122 ? -16.523 -3.278 8.235 1.00 75.31 122 SER A C 1
ATOM 970 O O . SER A 1 122 ? -17.529 -3.511 8.904 1.00 75.31 122 SER A O 1
ATOM 972 N N . LYS A 1 123 ? -15.516 -4.152 8.149 1.00 88.12 123 LYS A N 1
ATOM 973 C CA . LYS A 1 123 ? -15.460 -5.455 8.813 1.00 88.12 123 LYS A CA 1
ATOM 974 C C . LYS A 1 123 ? -14.290 -5.467 9.804 1.00 88.12 123 LYS A C 1
ATOM 976 O O . LYS A 1 123 ? -13.162 -5.269 9.359 1.00 88.12 123 LYS A O 1
ATOM 981 N N . PRO A 1 124 ? -14.529 -5.747 11.098 1.00 86.25 124 PRO A N 1
ATOM 982 C CA . PRO A 1 124 ? -13.471 -5.787 12.111 1.00 86.25 124 PRO A CA 1
ATOM 983 C C . PRO A 1 124 ? -12.312 -6.735 11.774 1.00 86.25 124 PRO A C 1
ATOM 985 O O . PRO A 1 124 ? -11.163 -6.402 12.042 1.00 86.25 124 PRO A O 1
ATOM 988 N N . ASP A 1 125 ? -12.608 -7.867 11.131 1.00 93.19 125 ASP A N 1
ATOM 989 C CA . ASP A 1 125 ? -11.623 -8.922 10.855 1.00 93.19 125 ASP A CA 1
ATOM 990 C C . ASP A 1 125 ? -10.887 -8.744 9.512 1.00 93.19 125 ASP A C 1
ATOM 992 O O . ASP A 1 125 ? -9.981 -9.511 9.193 1.00 93.19 125 ASP A O 1
ATOM 996 N N . ALA A 1 126 ? -11.225 -7.718 8.719 1.00 94.12 126 ALA A N 1
ATOM 997 C CA . ALA A 1 126 ? -10.635 -7.518 7.391 1.00 94.12 126 ALA A CA 1
ATOM 998 C C . ALA A 1 126 ? -9.098 -7.383 7.379 1.00 94.12 126 ALA A C 1
ATOM 1000 O O . ALA A 1 126 ? -8.479 -7.895 6.442 1.00 94.12 126 ALA A O 1
ATOM 1001 N N . PRO A 1 127 ? -8.442 -6.742 8.370 1.00 94.06 127 PRO A N 1
ATOM 1002 C CA . PRO A 1 127 ? -6.983 -6.732 8.438 1.00 94.06 127 PRO A CA 1
ATOM 1003 C C . PRO A 1 127 ? -6.383 -8.130 8.620 1.00 94.06 127 PRO A C 1
ATOM 1005 O O . PRO A 1 127 ? -5.393 -8.439 7.965 1.00 94.06 127 PRO A O 1
ATOM 1008 N N . VAL A 1 128 ? -6.998 -8.983 9.449 1.00 96.38 128 VAL A N 1
ATOM 1009 C CA . VAL A 1 128 ? -6.545 -10.369 9.663 1.00 96.38 128 VAL A CA 1
ATOM 1010 C C . VAL A 1 128 ? -6.708 -11.171 8.376 1.00 96.38 128 VAL A C 1
ATOM 1012 O O . VAL A 1 128 ? -5.737 -11.753 7.901 1.00 96.38 128 VAL A O 1
ATOM 1015 N N . GLU A 1 129 ? -7.894 -11.117 7.756 1.00 95.62 129 GLU A N 1
ATOM 1016 C CA . GLU A 1 129 ? -8.180 -11.804 6.487 1.00 95.62 129 GLU A CA 1
ATOM 1017 C C . GLU A 1 129 ? -7.179 -11.409 5.389 1.00 95.62 129 GLU A C 1
ATOM 1019 O O . GLU A 1 129 ? -6.686 -12.258 4.649 1.00 95.62 129 GLU A O 1
ATOM 1024 N N . TYR A 1 130 ? -6.844 -10.118 5.294 1.00 95.00 130 TYR A N 1
ATOM 1025 C CA . TYR A 1 130 ? -5.869 -9.619 4.327 1.00 95.00 130 TYR A CA 1
ATOM 1026 C C . TYR A 1 130 ? -4.454 -10.162 4.590 1.00 95.00 130 TYR A C 1
ATOM 1028 O O . TYR A 1 130 ? -3.787 -10.621 3.659 1.00 95.00 130 TYR A O 1
ATOM 1036 N N . LEU A 1 131 ? -3.989 -10.116 5.844 1.00 94.44 131 LEU A N 1
ATOM 1037 C CA . LEU A 1 131 ? -2.663 -10.614 6.217 1.00 94.44 131 LEU A CA 1
ATOM 1038 C C . LEU A 1 131 ? -2.540 -12.123 5.976 1.00 94.44 131 LEU A C 1
ATOM 1040 O O . LEU A 1 131 ? -1.530 -12.567 5.429 1.00 94.44 131 LEU A O 1
ATOM 1044 N N . GLU A 1 132 ? -3.582 -12.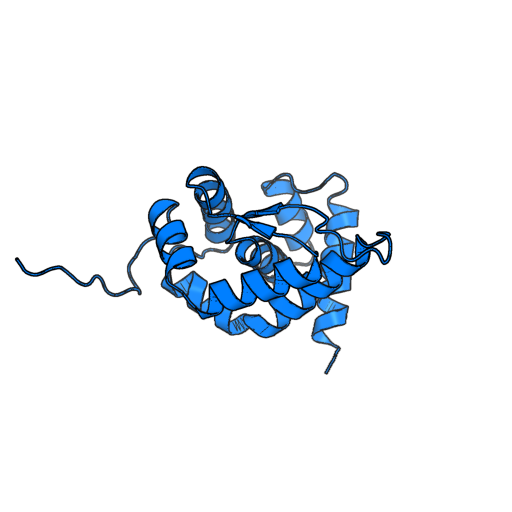889 6.305 1.00 95.38 132 GLU A N 1
ATOM 1045 C CA . GLU A 1 132 ? -3.666 -14.324 6.027 1.00 95.38 132 GLU A CA 1
ATOM 1046 C C . GLU A 1 132 ? -3.637 -14.613 4.524 1.00 95.38 132 GLU A C 1
ATOM 1048 O O . GLU A 1 132 ? -2.831 -15.425 4.064 1.00 95.38 132 GLU A O 1
ATOM 1053 N N . TYR A 1 133 ? -4.468 -13.917 3.740 1.00 95.19 133 TYR A N 1
ATOM 1054 C CA . TYR A 1 133 ? -4.593 -14.144 2.299 1.00 95.19 133 TYR A CA 1
ATOM 1055 C C . TYR A 1 133 ? -3.265 -13.944 1.558 1.00 95.19 133 TYR A C 1
ATOM 1057 O O . TYR A 1 133 ? -2.922 -14.720 0.666 1.00 95.19 133 TYR A O 1
ATOM 1065 N N . PHE A 1 134 ? -2.494 -12.925 1.946 1.00 92.81 134 PHE A N 1
ATOM 1066 C CA . PHE A 1 134 ? -1.196 -12.620 1.338 1.00 92.81 134 PHE A CA 1
ATOM 1067 C C . PHE A 1 134 ? 0.002 -13.196 2.100 1.00 92.81 134 PHE A C 1
ATOM 1069 O O . PHE A 1 134 ? 1.142 -12.929 1.712 1.00 92.81 134 PHE A O 1
ATOM 1076 N N . ASN A 1 135 ? -0.240 -13.985 3.152 1.00 93.38 135 ASN A N 1
ATOM 1077 C CA . ASN A 1 135 ? 0.782 -14.559 4.025 1.00 93.38 135 ASN A CA 1
ATOM 1078 C C . ASN A 1 135 ? 1.816 -13.513 4.497 1.00 93.38 135 ASN A C 1
ATOM 1080 O O . ASN A 1 135 ? 3.028 -13.677 4.330 1.00 93.38 135 ASN A O 1
ATOM 1084 N N . ILE A 1 136 ? 1.321 -12.397 5.034 1.00 89.31 136 ILE A N 1
ATOM 1085 C CA . ILE A 1 136 ? 2.127 -11.273 5.512 1.00 89.31 136 ILE A CA 1
ATOM 1086 C C . ILE A 1 136 ? 2.232 -11.351 7.035 1.00 89.31 136 ILE A C 1
ATOM 1088 O O . ILE A 1 136 ? 1.226 -11.262 7.732 1.00 89.31 136 ILE A O 1
ATOM 1092 N N . GLY A 1 137 ? 3.459 -11.463 7.545 1.00 88.69 137 GLY A N 1
ATOM 1093 C CA . GLY A 1 137 ? 3.711 -11.606 8.979 1.00 88.69 137 GLY A CA 1
ATOM 1094 C C . GLY A 1 137 ? 3.643 -13.058 9.448 1.00 88.69 137 GLY A C 1
ATOM 1095 O O . GLY A 1 137 ? 3.686 -13.993 8.647 1.00 88.69 137 GLY A O 1
ATOM 1096 N N . SER A 1 138 ? 3.603 -13.244 10.764 1.00 89.38 138 SER A N 1
ATOM 1097 C CA . SER A 1 138 ? 3.572 -14.578 11.391 1.00 89.38 138 SER A CA 1
ATOM 1098 C C . SER A 1 138 ? 2.574 -14.694 12.539 1.00 89.38 138 SER A C 1
ATOM 1100 O O . SER A 1 138 ? 2.210 -15.807 12.911 1.00 89.38 138 SER A O 1
ATOM 1102 N N . ASP A 1 139 ? 2.145 -13.565 13.101 1.00 94.69 139 ASP A N 1
ATOM 1103 C CA . ASP A 1 139 ? 1.088 -13.477 14.104 1.00 94.69 139 ASP A CA 1
ATOM 1104 C C . ASP A 1 139 ? -0.008 -12.577 13.532 1.00 94.69 139 ASP A C 1
ATOM 1106 O O . ASP A 1 139 ? -0.052 -11.386 13.818 1.00 94.69 139 ASP A O 1
ATOM 1110 N N . TYR A 1 140 ? -0.859 -13.126 12.660 1.00 93.81 140 TYR A N 1
ATOM 1111 C CA . TYR A 1 140 ? -1.814 -12.323 11.889 1.00 93.81 140 TYR A CA 1
ATOM 1112 C C . TYR A 1 140 ? -2.743 -11.485 12.772 1.00 93.81 140 TYR A C 1
ATOM 1114 O O . TYR A 1 140 ? -3.059 -10.352 12.418 1.00 93.81 140 TYR A O 1
ATOM 1122 N N . GLN A 1 141 ? -3.139 -12.008 13.936 1.00 95.06 141 GLN A N 1
ATOM 1123 C CA . GLN A 1 141 ? -3.961 -11.276 14.897 1.00 95.06 141 GLN A CA 1
ATOM 1124 C C . GLN A 1 141 ? -3.170 -10.122 15.524 1.00 95.06 141 GLN A C 1
ATOM 1126 O O . GLN A 1 141 ? -3.623 -8.977 15.4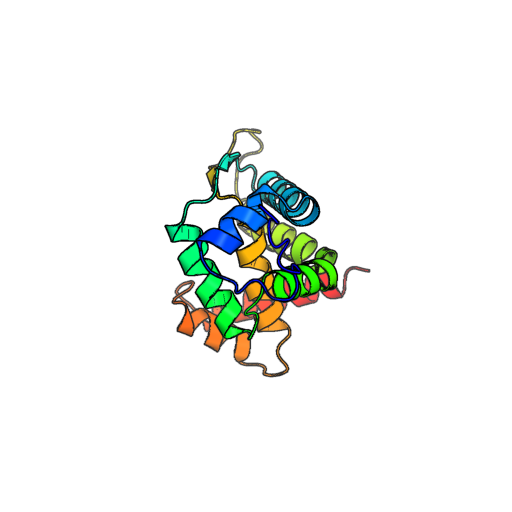88 1.00 95.06 141 GLN A O 1
ATOM 1131 N N . GLY A 1 142 ? -1.975 -10.398 16.055 1.00 93.12 142 GLY A N 1
ATOM 1132 C CA . GLY A 1 142 ? -1.127 -9.368 16.653 1.00 93.12 142 GLY A CA 1
ATOM 1133 C C . GLY A 1 142 ? -0.680 -8.307 15.643 1.00 93.12 142 GLY A C 1
ATOM 1134 O O . GLY A 1 142 ? -0.634 -7.118 15.964 1.00 93.12 142 GLY A O 1
ATOM 1135 N N . ASP A 1 143 ? -0.381 -8.705 14.409 1.00 92.12 143 ASP A N 1
ATOM 1136 C CA . ASP A 1 143 ? -0.006 -7.815 13.311 1.00 92.12 143 ASP A CA 1
ATOM 1137 C C . ASP A 1 143 ? -1.205 -6.953 12.871 1.00 92.12 143 ASP A C 1
ATOM 1139 O O . ASP A 1 143 ? -1.062 -5.740 12.702 1.00 92.12 143 ASP A O 1
ATOM 1143 N N . ALA A 1 144 ? -2.412 -7.523 12.781 1.00 93.44 144 ALA A N 1
ATOM 1144 C CA . ALA A 1 144 ? -3.644 -6.786 12.493 1.00 93.44 144 ALA A CA 1
ATOM 1145 C C . ALA A 1 144 ? -3.981 -5.746 13.572 1.00 93.44 144 ALA A C 1
ATOM 1147 O O . ALA A 1 144 ? -4.290 -4.597 13.248 1.00 93.44 144 ALA A O 1
ATOM 1148 N N . GLU A 1 145 ? -3.886 -6.112 14.852 1.00 94.00 145 GLU A N 1
ATOM 1149 C CA . GLU A 1 145 ? -4.106 -5.189 15.973 1.00 94.00 145 GLU A CA 1
ATOM 1150 C C . GLU A 1 145 ? -3.147 -3.995 15.912 1.00 94.00 145 GLU A C 1
ATOM 1152 O O . GLU A 1 145 ? -3.538 -2.851 16.157 1.00 94.00 145 GLU A O 1
ATOM 1157 N N . GLN A 1 146 ? -1.901 -4.240 15.507 1.00 91.75 146 GLN A N 1
ATOM 1158 C CA . GLN A 1 146 ? -0.915 -3.188 15.291 1.00 91.75 146 GLN A CA 1
ATOM 1159 C C . GLN A 1 146 ? -1.269 -2.287 14.103 1.00 91.75 146 GLN A C 1
ATOM 1161 O O . GLN A 1 146 ? -1.156 -1.065 14.230 1.00 91.75 146 GLN A O 1
ATOM 1166 N N . LEU A 1 147 ? -1.706 -2.853 12.969 1.00 92.38 147 LEU A N 1
ATOM 1167 C CA . LEU A 1 147 ? -2.178 -2.066 11.821 1.00 92.38 147 LEU A CA 1
ATOM 1168 C C . LEU A 1 147 ? -3.317 -1.129 12.242 1.00 92.38 147 LEU A C 1
ATOM 1170 O O . LEU A 1 147 ? -3.262 0.071 11.974 1.00 92.38 147 LEU A O 1
ATOM 1174 N N . VAL A 1 148 ? -4.318 -1.656 12.951 1.00 93.69 148 VAL A N 1
ATOM 1175 C CA . VAL A 1 148 ? -5.472 -0.880 13.428 1.00 93.69 148 VAL A CA 1
ATOM 1176 C C . VAL A 1 148 ? -5.038 0.201 14.417 1.00 93.69 148 VAL A C 1
ATOM 1178 O O . VAL A 1 148 ? -5.435 1.356 14.273 1.00 93.69 148 VAL A O 1
ATOM 1181 N N . SER A 1 149 ? -4.188 -0.141 15.389 1.00 92.81 149 SER A N 1
ATOM 1182 C CA . SER A 1 149 ? -3.701 0.809 16.394 1.00 92.81 149 SER A CA 1
ATOM 1183 C C . SER A 1 149 ? -2.952 1.985 15.760 1.00 92.81 149 SER A C 1
ATOM 1185 O O . SER A 1 149 ? -3.209 3.144 16.095 1.00 92.81 149 SER A O 1
ATOM 1187 N N . ILE A 1 150 ? -2.068 1.712 14.796 1.00 92.12 150 ILE A N 1
ATOM 1188 C CA . ILE A 1 150 ? -1.318 2.760 14.095 1.00 92.12 150 ILE A CA 1
ATOM 1189 C C . ILE A 1 150 ? -2.263 3.621 13.269 1.00 92.12 150 ILE A C 1
ATOM 1191 O O . ILE A 1 150 ? -2.179 4.846 13.340 1.00 92.12 150 ILE A O 1
ATOM 1195 N N . PHE A 1 151 ? -3.183 2.999 12.532 1.00 92.69 151 PHE A N 1
ATOM 1196 C CA . PHE A 1 151 ? -4.175 3.716 11.742 1.00 92.69 151 PHE A CA 1
ATOM 1197 C C . PHE A 1 151 ? -4.992 4.693 12.603 1.00 92.69 151 PHE A C 1
ATOM 1199 O O . PHE A 1 151 ? -5.056 5.881 12.294 1.00 92.69 151 PHE A O 1
ATOM 1206 N N . GLN A 1 152 ? -5.521 4.233 13.740 1.00 92.06 152 GLN A N 1
ATOM 1207 C CA . GLN A 1 152 ? -6.274 5.077 14.673 1.00 92.06 152 GLN A CA 1
ATOM 1208 C C . GLN A 1 152 ? -5.427 6.229 15.233 1.00 92.06 152 GLN A C 1
ATOM 1210 O O . GLN A 1 152 ? -5.925 7.345 15.404 1.00 92.06 152 GLN A O 1
ATOM 1215 N N . SER A 1 153 ? -4.136 5.991 15.489 1.00 90.69 153 SER A N 1
ATOM 1216 C CA . SER A 1 153 ? -3.233 7.026 16.006 1.00 90.69 153 SER A CA 1
ATOM 1217 C C . SER A 1 153 ? -2.965 8.147 14.997 1.00 90.69 153 SER A C 1
ATOM 1219 O O . SER A 1 153 ? -2.774 9.293 15.395 1.00 90.69 153 SER A O 1
ATOM 1221 N N . VAL A 1 154 ? -2.977 7.840 13.693 1.00 90.38 154 VAL A N 1
ATOM 1222 C CA . VAL A 1 154 ? -2.725 8.831 12.635 1.00 90.38 154 VAL A CA 1
ATOM 1223 C C . VAL A 1 154 ? -3.997 9.490 12.111 1.00 90.38 154 VAL A C 1
ATOM 1225 O O . VAL A 1 154 ? -3.914 10.587 11.569 1.00 90.38 154 VAL A O 1
ATOM 1228 N N . GLU A 1 155 ? -5.160 8.857 12.269 1.00 84.75 155 GLU A N 1
ATOM 1229 C CA . GLU A 1 155 ? -6.459 9.444 11.912 1.00 84.75 155 GLU A CA 1
ATOM 1230 C C . GLU A 1 155 ? -6.926 10.482 12.945 1.00 84.75 155 GLU A C 1
ATOM 1232 O O . GLU A 1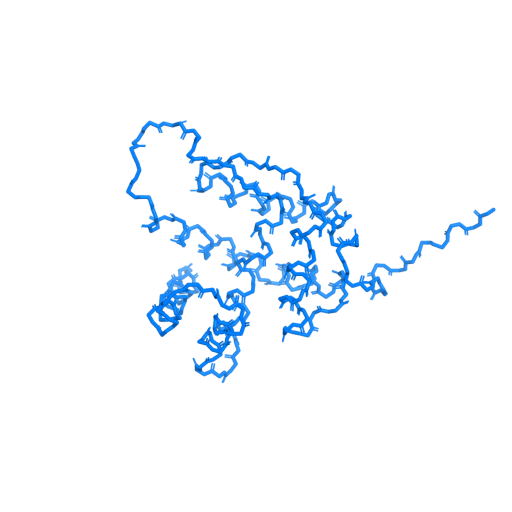 155 ? -7.586 11.450 12.589 1.00 84.75 155 GLU A O 1
ATOM 1237 N N . THR A 1 156 ? -6.550 10.313 14.216 1.00 78.38 156 THR A N 1
ATOM 1238 C CA . THR A 1 156 ? -6.929 11.221 15.317 1.00 78.38 156 THR A CA 1
ATOM 1239 C C . THR A 1 156 ? -5.954 12.378 15.545 1.00 78.38 156 THR A C 1
ATOM 1241 O O . THR A 1 156 ? -6.243 13.278 16.332 1.00 78.38 156 THR A O 1
ATOM 1244 N N . ALA A 1 157 ? -4.801 12.359 14.874 1.00 65.25 157 ALA A N 1
ATOM 1245 C CA . ALA A 1 157 ? -3.786 13.401 14.946 1.00 65.25 157 ALA A CA 1
ATOM 1246 C C . ALA A 1 157 ? -4.115 14.548 13.972 1.00 65.25 157 ALA A C 1
ATOM 1248 O O . ALA A 1 157 ? -3.481 14.660 12.919 1.00 65.25 157 ALA A O 1
ATOM 1249 N N . ASP A 1 158 ? -5.111 15.360 14.336 1.00 53.91 158 ASP A N 1
ATOM 1250 C CA . ASP A 1 158 ? -5.439 16.656 13.718 1.00 53.91 158 ASP A CA 1
ATOM 1251 C C . ASP A 1 158 ? -5.169 17.817 14.693 1.00 53.91 158 ASP A C 1
ATOM 1253 O O . ASP A 1 158 ? -5.571 17.721 15.879 1.00 53.91 158 ASP A O 1
#

Sequence (158 aa):
MDQLKAEPSLVELNAPSLQALLNSNVEMMVLDVSIAKSGWWKLMEPTIEHCGSEVDRFAYFGINTAKELEDKTSKYYSVIERFARAWLSRSSQHDESNEVSGSIQKGIFIFYPCYVLAVLQSKPDAPVEYLEYFNIGSDYQGDAEQLVSIFQSVETAD

Radius of gyration: 16.23 Å; chains: 1; bounding box: 41×31×55 Å